Protein AF-A0A1B7MPG1-F1 (afdb_monomer)

Radius of gyration: 14.19 Å; Cα contacts (8 Å, |Δi|>4): 35; chains: 1; bounding box: 33×26×36 Å

Solvent-accessible surface area (backbone atoms only — not comparable to full-atom values): 4734 Å² total; per-residue (Å²): 107,69,37,77,61,55,77,40,65,84,58,73,93,49,55,70,72,56,44,53,54,35,53,75,69,68,53,72,76,63,64,88,82,44,74,76,47,50,68,71,58,50,52,55,54,46,38,69,60,37,87,52,69,90,62,30,69,53,72,68,56,51,51,51,53,51,51,56,49,50,51,51,65,56,68,78,98

Mean predicted aligned error: 2.98 Å

pLDDT: mean 95.79, std 6.64, range [55.25, 98.44]

Sequence (77 aa):
MLQVLSSKIPYYYLSEAALIQRVGNGVKPLRARYPSVSDKYWRFIRMCWADAVESRPLVEEVVQWIVDEFARLVVDR

Nearest PDB structures (foldseek):
  5wdy-assembly1_A  TM=7.133E-01  e=8.064E-02  Homo sapiens
  3cpc-assembly1_A  TM=7.493E-01  e=6.981E-01  Homo sapiens
  3wze-assembly1_A  TM=7.309E-01  e=6.100E-01  Homo sapiens
  1y6b-assembly1_A  TM=7.341E-01  e=6.981E-01  Homo sapiens
  2y4p-assembly1_C  TM=7.232E-01  e=6.100E-01  Homo sapiens

Structure (mmCIF, N/CA/C/O backbone):
data_AF-A0A1B7MPG1-F1
#
_entry.id   AF-A0A1B7MPG1-F1
#
loop_
_atom_site.group_PDB
_atom_site.id
_atom_site.type_symbol
_atom_site.label_atom_id
_atom_site.label_alt_id
_atom_site.label_comp_id
_atom_site.label_asym_id
_atom_site.label_entity_id
_atom_site.label_seq_id
_atom_site.pdbx_PDB_ins_code
_atom_site.Cartn_x
_atom_site.Cartn_y
_atom_site.Cartn_z
_atom_site.occupancy
_atom_site.B_iso_or_equiv
_atom_site.auth_seq_id
_atom_site.auth_comp_id
_atom_site.auth_asym_id
_atom_site.auth_atom_id
_atom_site.pdbx_PDB_model_num
ATOM 1 N N . MET A 1 1 ? -0.095 2.175 4.282 1.00 94.38 1 MET A N 1
ATOM 2 C CA . MET A 1 1 ? -0.965 1.021 4.610 1.00 94.38 1 MET A CA 1
ATOM 3 C C . MET A 1 1 ? -0.388 -0.332 4.181 1.00 94.38 1 MET A C 1
ATOM 5 O O . MET A 1 1 ? -0.241 -1.180 5.048 1.00 94.38 1 MET A O 1
ATOM 9 N N . LEU A 1 2 ? -0.007 -0.547 2.908 1.00 98.00 2 LEU A N 1
ATOM 10 C CA . LEU A 1 2 ? 0.519 -1.847 2.438 1.00 98.00 2 LEU A CA 1
ATOM 11 C C . LEU A 1 2 ? 1.636 -2.430 3.326 1.00 98.00 2 LEU A C 1
ATOM 13 O O . LEU A 1 2 ? 1.553 -3.587 3.727 1.00 98.00 2 LEU A O 1
ATOM 17 N N . GLN A 1 3 ? 2.658 -1.635 3.655 1.00 98.25 3 GLN A N 1
ATOM 18 C CA . GLN A 1 3 ? 3.774 -2.096 4.488 1.00 98.25 3 GLN A CA 1
ATOM 19 C C . GLN A 1 3 ? 3.331 -2.505 5.891 1.00 98.25 3 GLN A C 1
ATOM 21 O O . GLN A 1 3 ? 3.733 -3.558 6.365 1.00 98.25 3 GLN A O 1
ATOM 26 N N . VAL A 1 4 ? 2.468 -1.708 6.523 1.00 97.12 4 VAL A N 1
ATOM 27 C CA . VAL A 1 4 ? 1.961 -1.968 7.878 1.00 97.12 4 VAL A CA 1
ATOM 28 C C . VAL A 1 4 ? 1.168 -3.276 7.923 1.00 97.12 4 VAL A C 1
ATOM 30 O O . VAL A 1 4 ? 1.392 -4.094 8.801 1.00 97.12 4 VAL A O 1
ATOM 33 N N . LEU A 1 5 ? 0.284 -3.507 6.947 1.00 97.06 5 LEU A N 1
ATOM 34 C CA . LEU A 1 5 ? -0.569 -4.701 6.915 1.00 97.06 5 LEU A CA 1
ATOM 35 C C . LEU A 1 5 ? 0.162 -5.978 6.478 1.00 97.06 5 LEU A C 1
ATOM 37 O O . LEU A 1 5 ? -0.310 -7.079 6.744 1.00 97.06 5 LEU A O 1
ATOM 41 N N . SER A 1 6 ? 1.275 -5.852 5.753 1.00 97.94 6 SER A N 1
ATOM 42 C CA . SER A 1 6 ? 2.011 -7.006 5.220 1.00 97.94 6 SER A CA 1
ATOM 43 C C . SE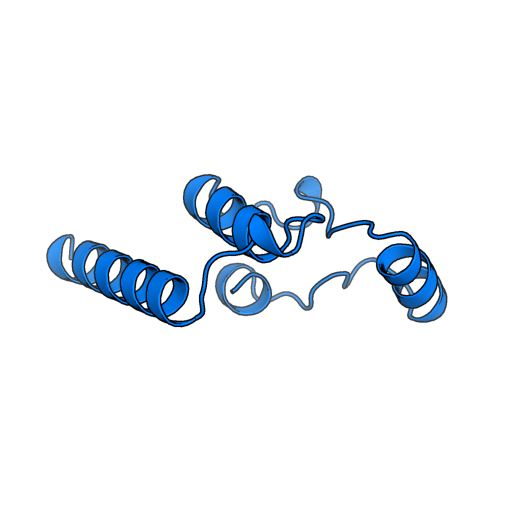R A 1 6 ? 3.341 -7.283 5.912 1.00 97.94 6 SER A C 1
ATOM 45 O O . SER A 1 6 ? 3.934 -8.328 5.652 1.00 97.94 6 SER A O 1
ATOM 47 N N . SER A 1 7 ? 3.8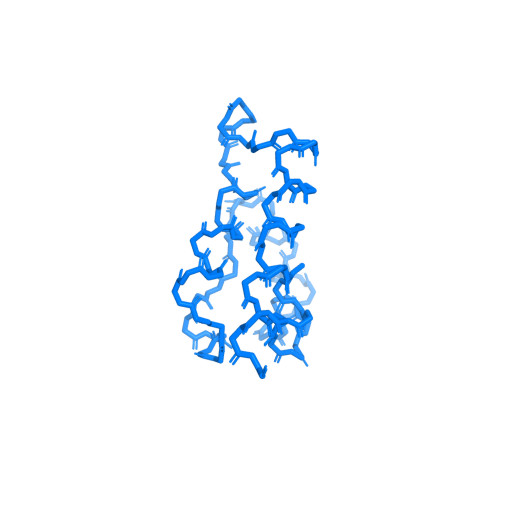32 -6.349 6.728 1.00 97.94 7 SER A N 1
ATOM 48 C CA . SER A 1 7 ? 5.193 -6.331 7.280 1.00 97.94 7 SER A CA 1
ATOM 49 C C . SER A 1 7 ? 6.294 -6.440 6.217 1.00 97.94 7 SER A C 1
ATOM 51 O O . SER A 1 7 ? 7.403 -6.887 6.499 1.00 97.94 7 SER A O 1
ATOM 53 N N . LYS A 1 8 ? 6.002 -6.037 4.974 1.00 97.81 8 LYS A N 1
ATOM 54 C CA . LYS A 1 8 ? 6.938 -6.070 3.844 1.00 97.81 8 LYS A CA 1
ATOM 55 C C . LYS A 1 8 ? 7.040 -4.706 3.187 1.00 97.81 8 LYS A C 1
ATOM 57 O O . LYS A 1 8 ? 6.034 -4.036 2.962 1.00 97.81 8 LYS A O 1
ATOM 62 N N . ILE A 1 9 ? 8.252 -4.336 2.791 1.00 97.38 9 ILE A N 1
ATOM 63 C CA . ILE A 1 9 ? 8.477 -3.133 1.989 1.00 97.38 9 ILE A CA 1
ATOM 64 C C . ILE A 1 9 ? 7.724 -3.283 0.644 1.00 97.38 9 ILE A C 1
ATOM 66 O O . ILE A 1 9 ? 7.745 -4.361 0.028 1.00 97.38 9 ILE A O 1
ATOM 70 N N . PRO A 1 10 ? 6.994 -2.254 0.172 1.00 97.44 10 PRO A N 1
ATOM 71 C CA . PRO A 1 10 ? 6.400 -2.268 -1.158 1.00 97.44 10 PRO A CA 1
ATOM 72 C C . PRO A 1 10 ? 7.464 -2.565 -2.219 1.00 97.44 10 PRO A C 1
ATOM 74 O O . PRO A 1 10 ? 8.555 -2.016 -2.173 1.00 97.44 10 PRO A O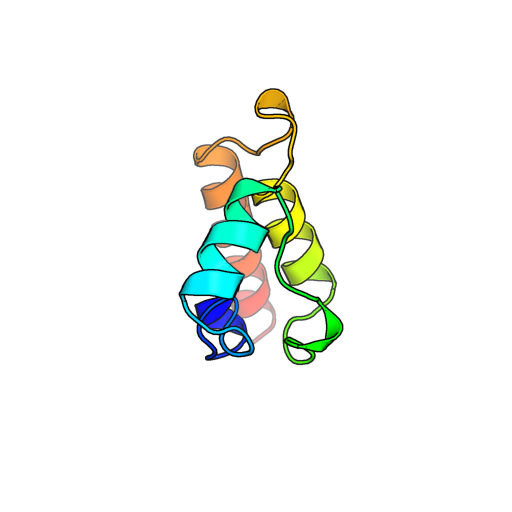 1
ATOM 77 N N . TYR A 1 11 ? 7.147 -3.451 -3.161 1.00 97.88 11 TYR A N 1
ATOM 78 C CA . TYR A 1 11 ? 8.056 -3.931 -4.202 1.00 97.88 11 TYR A CA 1
ATOM 79 C C . TYR A 1 11 ? 9.319 -4.675 -3.727 1.00 97.88 11 TYR A C 1
ATOM 81 O O . TYR A 1 11 ? 10.251 -4.800 -4.511 1.00 97.88 11 TYR A O 1
ATOM 89 N N . TYR A 1 12 ? 9.346 -5.257 -2.517 1.00 97.69 12 TYR A N 1
ATOM 90 C CA . TYR A 1 12 ? 10.508 -6.009 -1.986 1.00 97.69 12 TYR A CA 1
ATOM 91 C C . TYR A 1 12 ? 11.091 -7.104 -2.911 1.00 97.69 12 TYR A C 1
ATOM 93 O O . TYR A 1 12 ? 12.186 -7.600 -2.677 1.00 97.69 12 TYR A O 1
ATOM 101 N N . TYR A 1 13 ? 10.331 -7.540 -3.919 1.00 97.62 13 TYR A N 1
ATOM 102 C CA . TYR A 1 13 ? 10.702 -8.565 -4.896 1.00 97.62 13 TYR A CA 1
ATOM 103 C C . TYR A 1 13 ? 11.361 -7.994 -6.167 1.00 97.62 13 TYR A C 1
ATOM 105 O O . TYR A 1 13 ? 11.535 -8.731 -7.138 1.00 97.62 13 TYR A O 1
ATOM 113 N N . LEU A 1 14 ? 11.658 -6.694 -6.205 1.00 97.88 14 LEU A N 1
ATOM 114 C CA . LEU A 1 14 ? 12.335 -6.016 -7.310 1.00 97.88 14 LEU A CA 1
ATOM 115 C C . LEU A 1 14 ? 13.693 -5.479 -6.852 1.00 97.88 14 LEU A C 1
ATOM 117 O O . LEU A 1 14 ? 13.854 -5.080 -5.702 1.00 97.88 14 LEU A O 1
ATOM 121 N N . SER A 1 15 ? 14.650 -5.418 -7.779 1.00 98.25 15 SER A N 1
ATOM 122 C CA . SER A 1 15 ? 15.833 -4.572 -7.613 1.00 98.25 15 SER A CA 1
ATOM 123 C C . SER A 1 15 ? 15.449 -3.093 -7.719 1.00 98.25 15 SER A C 1
ATOM 125 O O . SER A 1 15 ? 14.401 -2.755 -8.272 1.00 98.25 15 SER A O 1
ATOM 127 N N . GLU A 1 16 ? 16.316 -2.200 -7.246 1.00 97.44 16 GLU A N 1
ATOM 128 C CA . GLU A 1 16 ? 16.090 -0.751 -7.311 1.00 97.44 16 GLU A CA 1
ATOM 129 C C . GLU A 1 16 ? 15.884 -0.252 -8.753 1.00 97.44 16 GLU A C 1
ATOM 131 O O . GLU A 1 16 ? 14.916 0.452 -9.036 1.00 97.44 16 GLU A O 1
ATOM 136 N N . ALA A 1 17 ? 16.714 -0.707 -9.698 1.00 98.06 17 ALA A N 1
ATOM 137 C CA . ALA A 1 17 ? 16.562 -0.361 -11.112 1.00 98.06 17 ALA A CA 1
ATOM 138 C C . ALA A 1 17 ? 15.199 -0.806 -11.682 1.00 98.06 17 ALA A C 1
ATOM 140 O O . ALA A 1 17 ? 14.526 -0.043 -12.378 1.00 98.06 17 ALA A O 1
ATOM 141 N N . ALA A 1 18 ? 14.748 -2.022 -11.348 1.00 97.88 18 ALA A N 1
ATOM 142 C CA . ALA A 1 18 ? 13.443 -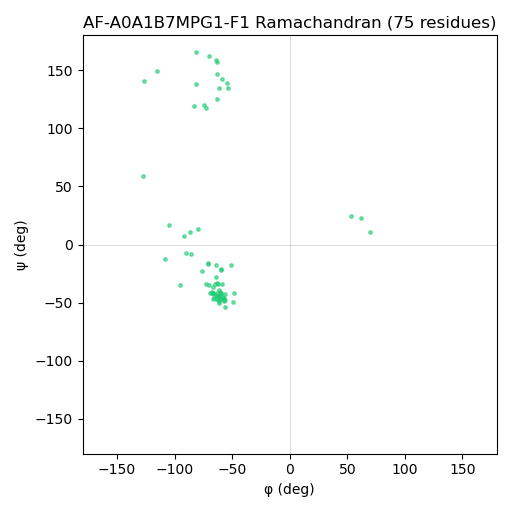2.522 -11.777 1.00 97.88 18 ALA A CA 1
ATOM 143 C C . ALA A 1 18 ? 12.281 -1.788 -11.084 1.00 97.88 18 ALA A C 1
ATOM 145 O O . ALA A 1 18 ? 11.238 -1.574 -11.704 1.00 97.88 18 ALA A O 1
ATOM 146 N N . LEU A 1 19 ? 12.448 -1.389 -9.819 1.00 97.69 19 LEU A N 1
ATOM 147 C CA . LEU A 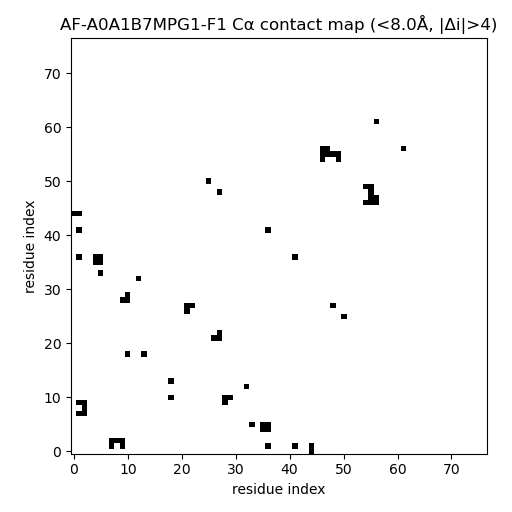1 19 ? 11.481 -0.583 -9.075 1.00 97.69 19 LEU A CA 1
ATOM 148 C C . LEU A 1 19 ? 11.261 0.774 -9.750 1.00 97.69 19 LEU A C 1
ATOM 150 O O . LEU A 1 19 ? 10.113 1.126 -10.023 1.00 97.69 19 LEU A O 1
ATOM 154 N N . ILE A 1 20 ? 12.342 1.494 -10.064 1.00 97.81 20 ILE A N 1
ATOM 155 C CA . ILE A 1 20 ? 12.281 2.804 -10.728 1.00 97.81 20 ILE A CA 1
ATOM 156 C C . ILE A 1 20 ? 11.530 2.684 -12.057 1.00 97.81 20 ILE A C 1
ATOM 158 O O . ILE A 1 20 ? 10.580 3.429 -12.297 1.00 97.81 20 ILE A O 1
ATOM 162 N N . GLN A 1 21 ? 11.884 1.695 -12.884 1.00 98.00 21 GLN A N 1
ATOM 163 C CA . GLN A 1 21 ? 11.211 1.458 -14.162 1.00 98.00 21 GLN A CA 1
ATOM 164 C C . GLN A 1 21 ? 9.713 1.152 -13.980 1.00 98.00 21 GLN A C 1
ATOM 166 O O . GLN A 1 21 ? 8.869 1.692 -14.694 1.00 98.00 21 GLN A O 1
ATOM 171 N N . ARG A 1 22 ? 9.356 0.283 -13.024 1.00 96.56 22 ARG A N 1
ATOM 172 C CA . ARG A 1 22 ? 7.960 -0.115 -12.770 1.00 96.56 22 ARG A CA 1
ATOM 173 C C . ARG A 1 22 ? 7.114 1.059 -12.297 1.00 96.56 22 ARG A C 1
ATOM 175 O O . ARG A 1 22 ? 6.027 1.259 -12.830 1.00 96.56 22 ARG A O 1
ATOM 182 N N . VAL A 1 23 ? 7.617 1.827 -11.334 1.00 95.38 23 VAL A N 1
ATOM 183 C CA . VAL A 1 23 ? 6.911 2.993 -10.792 1.00 95.38 23 VAL A CA 1
ATOM 184 C C . VAL A 1 23 ? 6.789 4.087 -11.850 1.00 95.38 23 VAL A C 1
ATOM 186 O O . VAL A 1 23 ? 5.701 4.634 -12.005 1.00 95.38 23 VAL A O 1
ATOM 189 N N . GLY A 1 24 ? 7.848 4.343 -12.628 1.00 95.44 24 GLY A N 1
ATOM 190 C CA . GLY A 1 24 ? 7.815 5.289 -13.749 1.00 95.44 24 GLY A CA 1
ATOM 191 C C . GLY A 1 24 ? 6.767 4.934 -14.808 1.00 95.44 24 GLY A C 1
ATOM 192 O O . GLY A 1 24 ? 6.109 5.818 -15.343 1.00 95.44 24 GLY A O 1
ATOM 193 N N . ASN A 1 25 ? 6.529 3.639 -15.032 1.00 96.25 25 ASN A N 1
ATOM 194 C CA . ASN A 1 25 ? 5.487 3.137 -15.934 1.00 96.25 25 ASN A CA 1
ATOM 195 C C . ASN A 1 25 ? 4.103 2.995 -15.268 1.00 96.25 25 ASN A C 1
ATOM 197 O O . ASN A 1 25 ? 3.219 2.338 -15.815 1.00 96.25 25 ASN A O 1
ATOM 201 N N . GLY A 1 26 ? 3.909 3.529 -14.058 1.00 94.69 26 GLY A N 1
ATOM 202 C CA . GLY A 1 26 ? 2.637 3.453 -13.337 1.00 94.69 26 GLY A CA 1
ATOM 203 C C . GLY A 1 26 ? 2.262 2.052 -12.834 1.00 94.69 26 GLY A C 1
ATOM 204 O O . GLY A 1 26 ? 1.142 1.851 -12.358 1.00 94.69 26 GLY A O 1
ATOM 205 N N . VAL A 1 27 ? 3.171 1.074 -12.880 1.00 96.81 27 VAL A N 1
ATOM 206 C CA . VAL A 1 27 ? 2.894 -0.303 -12.450 1.00 96.81 27 VAL A CA 1
ATOM 207 C C . VAL A 1 27 ? 2.843 -0.379 -10.927 1.00 96.81 27 VAL A C 1
ATOM 209 O O . VAL A 1 27 ? 3.827 -0.105 -10.245 1.00 96.81 27 VAL A O 1
ATOM 212 N N . LYS A 1 28 ? 1.696 -0.806 -10.392 1.00 97.19 28 LYS A N 1
ATOM 213 C CA . LYS A 1 28 ? 1.446 -0.957 -8.950 1.00 97.19 28 LYS A CA 1
ATOM 214 C C . LYS A 1 28 ? 2.023 -2.281 -8.399 1.00 97.19 28 LYS A C 1
ATOM 216 O O . LYS A 1 28 ? 2.346 -3.183 -9.180 1.00 97.19 28 LYS A O 1
ATOM 221 N N . PRO A 1 29 ? 2.147 -2.457 -7.067 1.00 97.56 29 PRO A N 1
ATOM 222 C CA . PRO A 1 29 ? 2.626 -3.708 -6.481 1.00 97.56 29 PRO A CA 1
ATOM 223 C C . PRO A 1 29 ? 1.752 -4.911 -6.867 1.00 97.56 29 PRO A C 1
ATOM 225 O O . PRO A 1 29 ? 0.525 -4.821 -6.920 1.00 97.56 29 PRO A O 1
ATOM 228 N N . LEU A 1 30 ? 2.375 -6.069 -7.091 1.00 97.31 30 LEU A N 1
ATOM 229 C CA . LEU A 1 30 ? 1.671 -7.297 -7.467 1.00 97.31 30 LEU A CA 1
ATOM 230 C C . LEU A 1 30 ? 0.908 -7.876 -6.267 1.00 97.31 30 LEU A C 1
ATOM 232 O O . LEU A 1 30 ? 1.536 -8.323 -5.308 1.00 97.31 30 LEU A O 1
ATOM 236 N N . ARG A 1 31 ? -0.430 -7.961 -6.345 1.00 97.06 31 ARG A N 1
ATOM 237 C CA . ARG A 1 31 ? -1.299 -8.544 -5.293 1.00 97.06 31 ARG A CA 1
ATOM 238 C C . ARG A 1 31 ? -0.815 -9.908 -4.803 1.00 97.06 31 ARG A C 1
ATOM 240 O O . ARG A 1 31 ? -0.781 -10.145 -3.598 1.00 97.06 31 ARG A O 1
ATOM 247 N N . ALA A 1 32 ? -0.378 -10.771 -5.721 1.00 97.81 32 ALA A N 1
ATOM 248 C CA . ALA A 1 32 ? 0.120 -12.112 -5.413 1.00 97.81 32 ALA A CA 1
ATOM 249 C C . ALA A 1 32 ? 1.338 -12.125 -4.463 1.00 97.81 32 ALA A C 1
ATOM 251 O O . ALA A 1 32 ? 1.606 -13.131 -3.816 1.00 97.81 32 ALA A O 1
ATOM 252 N N . ARG A 1 33 ? 2.079 -11.013 -4.344 1.00 98.06 33 ARG A N 1
ATOM 253 C CA . ARG A 1 33 ? 3.233 -10.880 -3.435 1.00 98.06 33 ARG A CA 1
ATOM 254 C C . ARG A 1 33 ? 2.841 -10.458 -2.011 1.00 98.06 33 ARG A C 1
ATOM 256 O O . ARG A 1 33 ? 3.678 -10.520 -1.107 1.00 98.06 33 ARG A O 1
ATOM 263 N N . TYR A 1 34 ? 1.574 -10.098 -1.799 1.00 97.94 34 TYR A N 1
ATOM 264 C CA . TYR A 1 34 ? 1.018 -9.636 -0.523 1.00 97.94 34 TYR A CA 1
ATOM 265 C C . TYR A 1 34 ? -0.238 -10.435 -0.129 1.00 97.94 34 TYR A C 1
ATOM 267 O O . TYR A 1 34 ? -1.309 -9.846 0.016 1.00 97.94 34 TYR A O 1
ATOM 275 N N . PRO A 1 35 ? -0.153 -11.772 0.030 1.00 96.94 35 PRO A N 1
ATOM 276 C CA . PRO A 1 35 ? -1.319 -12.610 0.320 1.00 96.94 35 PRO A CA 1
ATOM 277 C C . PRO A 1 35 ? -1.979 -12.294 1.671 1.00 96.94 35 PRO A C 1
ATOM 279 O O . PRO A 1 35 ? -3.189 -12.447 1.783 1.00 96.94 35 PRO A O 1
ATOM 282 N N . SER A 1 36 ? -1.219 -11.794 2.654 1.00 96.94 36 SER A N 1
ATOM 283 C CA . SER A 1 36 ? -1.712 -11.449 3.997 1.00 96.94 36 SER A CA 1
ATOM 284 C C . SER A 1 36 ? -2.620 -10.217 4.047 1.00 96.94 36 SER A C 1
ATOM 286 O O . SER A 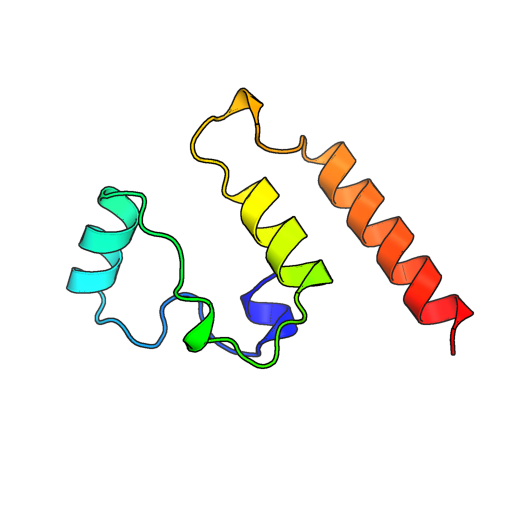1 36 ? -3.323 -10.011 5.032 1.00 96.94 36 SER A O 1
ATOM 288 N N . VAL A 1 37 ? -2.620 -9.386 3.003 1.00 98.12 37 VAL A N 1
ATOM 289 C CA . VAL A 1 37 ? -3.492 -8.212 2.934 1.00 98.12 37 VAL A CA 1
ATOM 290 C C . VAL A 1 37 ? -4.859 -8.657 2.430 1.00 98.12 37 VAL A C 1
ATOM 292 O O . VAL A 1 37 ? -4.965 -9.172 1.317 1.00 98.12 37 VAL A O 1
ATOM 295 N N . SER A 1 38 ? -5.900 -8.454 3.241 1.00 97.38 38 SER A N 1
ATOM 296 C CA . SER A 1 38 ? -7.274 -8.802 2.863 1.00 97.38 38 SER A CA 1
ATOM 297 C C . SER A 1 38 ? -7.759 -7.986 1.661 1.00 97.38 38 SER A C 1
ATOM 299 O O . SER A 1 38 ? -7.282 -6.876 1.401 1.00 97.38 38 SER A O 1
ATOM 301 N N . ASP A 1 39 ? -8.756 -8.503 0.944 1.00 98.00 39 ASP A N 1
ATOM 302 C CA . ASP A 1 39 ? -9.294 -7.833 -0.246 1.00 98.00 39 ASP A CA 1
ATOM 303 C C . ASP A 1 39 ? -9.928 -6.477 0.074 1.00 98.00 39 ASP A C 1
ATOM 305 O O . ASP A 1 39 ? -9.803 -5.534 -0.711 1.00 98.00 39 ASP A O 1
ATOM 309 N N . LYS A 1 40 ? -10.532 -6.344 1.262 1.00 96.44 40 LYS A N 1
ATOM 310 C CA . LYS A 1 40 ? -11.057 -5.075 1.781 1.00 96.44 40 LYS A CA 1
ATOM 311 C C . LYS A 1 40 ? -9.964 -4.006 1.824 1.00 96.44 40 LYS A C 1
ATOM 313 O O . LYS A 1 40 ? -10.128 -2.939 1.231 1.00 96.44 40 LYS A O 1
ATOM 318 N N . TYR A 1 41 ? -8.843 -4.310 2.479 1.00 97.88 41 TYR A N 1
ATOM 319 C CA . TYR A 1 41 ? -7.717 -3.385 2.592 1.00 97.88 41 TYR A CA 1
ATOM 320 C C . TYR A 1 41 ? -7.048 -3.146 1.243 1.00 97.88 41 TYR A C 1
ATOM 322 O O . TYR A 1 41 ? -6.729 -2.009 0.910 1.00 97.88 41 TYR A O 1
ATOM 330 N N . TRP A 1 42 ? -6.877 -4.192 0.433 1.00 98.12 42 TRP A N 1
ATOM 331 C CA . TRP A 1 42 ? -6.285 -4.063 -0.895 1.00 98.12 42 TRP A CA 1
ATOM 332 C C . TRP A 1 42 ? -7.101 -3.139 -1.804 1.00 98.12 42 TRP A C 1
ATOM 334 O O . TRP A 1 42 ? -6.532 -2.318 -2.523 1.00 98.12 42 TRP A O 1
ATOM 344 N N . ARG A 1 43 ? -8.437 -3.229 -1.755 1.00 97.50 43 ARG A N 1
ATOM 345 C CA . ARG A 1 43 ? -9.329 -2.333 -2.499 1.00 97.50 43 ARG A CA 1
ATOM 346 C C . ARG A 1 43 ? -9.112 -0.874 -2.106 1.00 97.50 43 ARG A C 1
ATOM 348 O O . ARG A 1 43 ? -8.941 -0.053 -3.000 1.00 97.50 43 ARG A O 1
ATOM 355 N N . PHE A 1 44 ? -9.048 -0.574 -0.810 1.00 97.88 44 PHE A N 1
ATOM 356 C CA . PHE A 1 44 ? -8.797 0.789 -0.338 1.00 97.88 44 PHE A CA 1
ATOM 357 C C . PHE A 1 44 ? -7.409 1.300 -0.755 1.00 97.88 44 PHE A C 1
ATOM 359 O O . PHE A 1 44 ? -7.286 2.399 -1.286 1.00 97.88 44 PHE A O 1
ATOM 366 N N . ILE A 1 45 ? -6.370 0.465 -0.635 1.00 98.12 45 ILE A N 1
ATOM 367 C CA . ILE A 1 45 ? -5.020 0.799 -1.118 1.00 98.12 45 ILE A CA 1
ATOM 368 C C . ILE A 1 45 ? -5.037 1.149 -2.615 1.00 98.12 45 ILE A C 1
ATOM 370 O O . ILE A 1 45 ? -4.398 2.116 -3.021 1.00 98.12 45 ILE A O 1
ATOM 374 N N . ARG A 1 46 ? -5.771 0.388 -3.442 1.00 97.06 46 ARG A N 1
ATOM 375 C CA . ARG A 1 46 ? -5.879 0.673 -4.882 1.00 97.06 46 ARG A CA 1
ATOM 376 C C . ARG A 1 46 ? -6.574 1.999 -5.177 1.00 97.06 46 ARG A C 1
ATOM 378 O O . ARG A 1 46 ? -6.170 2.648 -6.132 1.00 97.06 46 ARG A O 1
ATOM 385 N N . MET A 1 47 ? -7.556 2.414 -4.375 1.00 97.12 47 MET A N 1
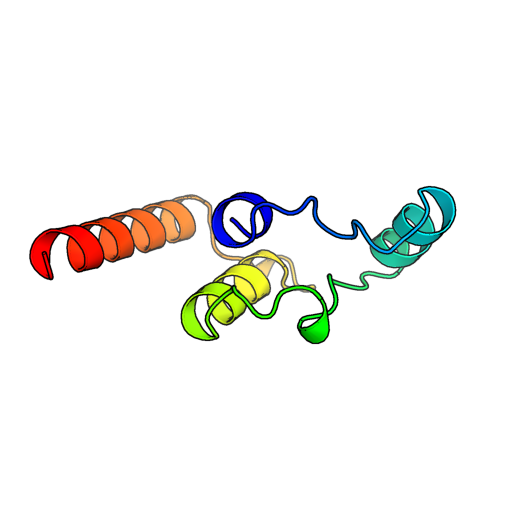ATOM 386 C CA . MET A 1 47 ? -8.189 3.732 -4.525 1.00 97.12 47 MET A CA 1
ATOM 387 C C . MET A 1 47 ? -7.178 4.862 -4.295 1.00 97.12 47 MET A C 1
ATOM 389 O O . MET A 1 47 ? -7.070 5.765 -5.117 1.00 97.12 47 MET A O 1
ATOM 393 N N . CYS A 1 48 ? -6.342 4.762 -3.253 1.00 97.75 48 CYS A N 1
ATOM 394 C CA . CYS A 1 48 ? -5.236 5.704 -3.027 1.00 97.75 48 CYS A CA 1
ATOM 395 C C . CYS A 1 48 ? -4.214 5.740 -4.180 1.00 97.75 48 CYS A C 1
ATOM 397 O O . CYS A 1 48 ? -3.461 6.701 -4.315 1.00 97.75 48 CYS A O 1
ATOM 399 N N . TRP A 1 49 ? -4.151 4.680 -4.986 1.00 96.50 49 TRP A N 1
ATOM 400 C CA . TRP A 1 49 ? -3.232 4.530 -6.113 1.00 96.50 49 TRP A CA 1
ATOM 401 C C . TRP A 1 49 ? -3.900 4.708 -7.478 1.00 96.50 49 TRP A C 1
ATOM 403 O O . TRP A 1 49 ? -3.316 4.283 -8.476 1.00 96.50 49 TRP A O 1
ATOM 413 N N . ALA A 1 50 ? -5.098 5.292 -7.544 1.00 96.50 50 ALA A N 1
ATOM 414 C CA . ALA A 1 50 ? -5.760 5.540 -8.819 1.00 96.50 50 ALA A CA 1
ATOM 415 C C . ALA A 1 50 ? -4.851 6.347 -9.766 1.00 96.50 50 ALA A C 1
ATOM 417 O O . ALA A 1 50 ? -4.141 7.264 -9.341 1.00 96.50 50 ALA A O 1
ATOM 418 N N . ASP A 1 51 ? -4.840 5.979 -11.049 1.00 93.94 51 ASP A N 1
ATOM 419 C CA . ASP A 1 51 ? -4.004 6.657 -12.045 1.00 93.94 51 ASP A CA 1
ATOM 420 C C . ASP A 1 51 ? -4.488 8.095 -12.260 1.00 93.94 51 ASP A C 1
ATOM 422 O O . ASP A 1 51 ? -3.696 9.032 -12.154 1.00 93.94 51 ASP A O 1
ATOM 426 N N . ALA A 1 52 ? -5.802 8.254 -12.432 1.00 95.25 52 ALA A N 1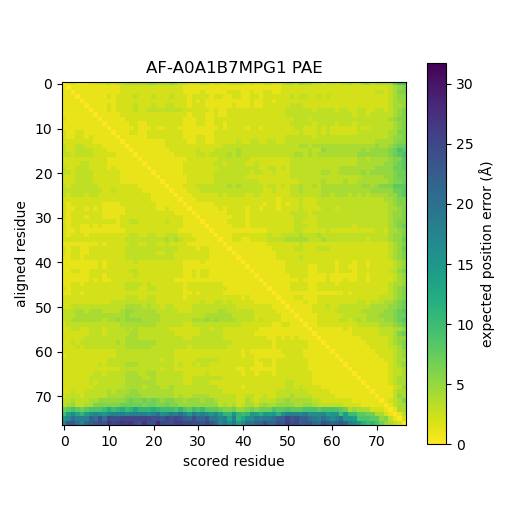
ATOM 427 C CA . ALA A 1 52 ? -6.511 9.526 -12.400 1.00 95.25 52 ALA A CA 1
ATOM 428 C C . ALA A 1 52 ? -6.403 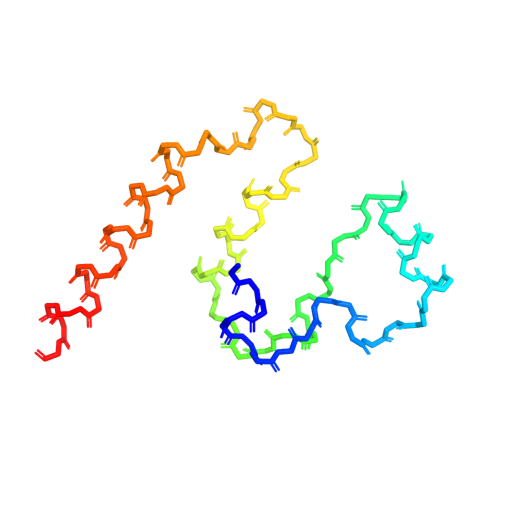10.180 -11.013 1.00 95.25 52 ALA A C 1
ATOM 430 O O . ALA A 1 52 ? -6.739 9.564 -9.997 1.00 95.25 52 ALA A O 1
ATOM 431 N N . VAL A 1 53 ? -5.933 11.429 -10.965 1.00 94.56 53 VAL A N 1
ATOM 432 C CA . VAL A 1 53 ? -5.711 12.170 -9.711 1.00 94.56 53 VAL A CA 1
ATOM 433 C C . VAL A 1 53 ? -7.039 12.467 -9.026 1.00 94.56 53 VAL A C 1
ATOM 435 O O . VAL A 1 53 ? -7.167 12.268 -7.825 1.00 94.56 53 VAL A O 1
ATOM 438 N N . GLU A 1 54 ? -8.040 12.850 -9.807 1.00 96.50 54 GLU A N 1
ATOM 439 C CA . GLU A 1 54 ? -9.418 13.108 -9.398 1.00 96.50 54 GLU A CA 1
ATOM 440 C C . GLU A 1 54 ? -10.143 11.866 -8.864 1.00 96.50 54 GLU A C 1
ATOM 442 O O . GLU A 1 54 ? -11.160 11.984 -8.191 1.00 96.50 54 GLU A O 1
ATOM 447 N N . SER A 1 55 ? -9.625 10.668 -9.154 1.00 96.50 55 SER A N 1
ATOM 448 C CA . SER A 1 55 ? -10.147 9.409 -8.610 1.00 96.50 55 SER A CA 1
ATOM 449 C C . SER A 1 55 ? -9.490 9.009 -7.287 1.00 96.50 55 SER A C 1
ATOM 451 O O . SER A 1 55 ? -9.893 8.010 -6.685 1.00 96.50 55 SER A O 1
ATOM 453 N N . ARG A 1 56 ? -8.449 9.727 -6.843 1.00 97.81 56 ARG A N 1
ATOM 454 C CA . ARG A 1 56 ? -7.810 9.472 -5.550 1.00 97.81 56 ARG A CA 1
ATOM 455 C C . ARG A 1 56 ? -8.629 10.145 -4.451 1.00 97.81 56 ARG A C 1
ATOM 457 O O . ARG A 1 56 ? -9.030 11.292 -4.632 1.00 97.81 56 ARG A O 1
ATOM 464 N N . PRO A 1 57 ? -8.834 9.472 -3.309 1.00 98.06 57 PRO A N 1
ATOM 465 C CA . PRO A 1 57 ? -9.499 10.094 -2.178 1.00 98.06 57 PRO A CA 1
ATOM 466 C C . PRO A 1 57 ? -8.681 11.278 -1.662 1.00 98.06 57 PRO A C 1
ATOM 468 O O . PRO A 1 57 ? -7.442 11.245 -1.659 1.00 98.06 57 PRO A O 1
ATOM 471 N N . LEU A 1 58 ? -9.385 12.291 -1.175 1.00 98.19 58 LEU A N 1
ATOM 472 C CA . LEU A 1 58 ? -8.803 13.363 -0.387 1.00 98.19 58 LEU A CA 1
ATOM 473 C C . LEU A 1 58 ? -8.245 12.806 0.926 1.00 98.19 58 LEU A C 1
ATOM 475 O O . LEU A 1 58 ? -8.624 11.727 1.397 1.00 98.19 58 LEU A O 1
ATOM 479 N N . VAL A 1 59 ? -7.325 13.545 1.543 1.00 97.38 59 VAL A N 1
ATOM 480 C CA . VAL A 1 59 ? -6.698 13.092 2.790 1.00 97.38 59 VAL A CA 1
ATOM 481 C C . VAL A 1 59 ? -7.730 12.947 3.910 1.00 97.38 59 VAL A C 1
ATOM 483 O O . VAL A 1 59 ? -7.643 12.009 4.699 1.00 97.38 59 VAL A O 1
ATOM 486 N N . GLU A 1 60 ? -8.750 13.801 3.933 1.00 98.44 60 GLU A N 1
ATOM 487 C CA . GLU A 1 60 ? -9.852 13.768 4.893 1.00 98.44 60 GLU A CA 1
ATOM 488 C C . GLU A 1 60 ? -10.669 12.477 4.755 1.00 98.44 60 GLU A C 1
ATOM 490 O O . GLU A 1 60 ? -10.980 11.829 5.754 1.00 98.44 60 GLU A O 1
ATOM 495 N N . GLU A 1 61 ? -10.944 12.042 3.522 1.00 98.25 61 GLU A N 1
ATOM 496 C CA . GLU A 1 61 ? -11.636 10.778 3.245 1.00 98.25 61 GLU A CA 1
ATOM 497 C C . GLU A 1 61 ? -10.786 9.573 3.666 1.00 98.25 61 GLU A C 1
ATOM 499 O O . GLU A 1 61 ? -11.308 8.582 4.183 1.00 98.25 61 GLU A O 1
ATOM 504 N N . VAL A 1 62 ? -9.461 9.659 3.489 1.00 98.12 62 VAL A N 1
ATOM 505 C CA . VAL A 1 62 ? -8.539 8.612 3.941 1.00 98.12 62 VAL A CA 1
ATOM 506 C C . VAL A 1 62 ? -8.533 8.500 5.463 1.00 98.12 62 VAL A C 1
ATOM 508 O O . VAL A 1 62 ? -8.602 7.390 5.994 1.00 98.12 62 VAL A O 1
ATOM 511 N N . VAL A 1 63 ? -8.464 9.633 6.164 1.00 98.19 63 VAL A N 1
ATOM 512 C CA . VAL A 1 63 ? -8.507 9.678 7.630 1.00 98.19 63 VAL A CA 1
ATOM 513 C C . VAL A 1 63 ? -9.833 9.124 8.138 1.00 98.19 63 VAL A C 1
ATOM 515 O O . VAL A 1 63 ? -9.814 8.239 8.995 1.00 98.19 63 VAL A O 1
ATOM 518 N N . GLN A 1 64 ? -10.961 9.569 7.577 1.00 98.44 64 GLN A N 1
ATOM 519 C CA . GLN A 1 64 ? -12.285 9.086 7.971 1.00 98.44 64 GLN A CA 1
ATOM 520 C C . GLN A 1 64 ? -12.393 7.567 7.812 1.00 98.44 64 GLN A C 1
ATOM 522 O O . GLN A 1 64 ? -12.800 6.871 8.740 1.00 98.44 64 GLN A O 1
ATOM 527 N N . TRP A 1 65 ? -11.942 7.030 6.675 1.00 97.62 65 TRP A N 1
ATOM 528 C CA . TRP A 1 65 ? -11.965 5.590 6.435 1.00 97.62 65 TRP A CA 1
ATOM 529 C C . TRP A 1 65 ? -11.145 4.806 7.472 1.00 97.62 65 TRP A C 1
ATOM 531 O O . TRP A 1 65 ? -11.585 3.754 7.940 1.00 97.62 65 TRP A O 1
ATOM 541 N N . ILE A 1 66 ? -9.961 5.310 7.845 1.00 96.75 66 ILE A N 1
ATOM 542 C CA . ILE A 1 66 ? -9.097 4.684 8.859 1.00 96.75 66 ILE A CA 1
ATOM 543 C C . ILE A 1 66 ? -9.753 4.735 10.244 1.00 96.75 66 ILE A C 1
ATOM 545 O O . ILE A 1 66 ? -9.703 3.738 10.964 1.00 96.75 66 ILE A O 1
ATOM 549 N N . VAL A 1 67 ? -10.374 5.860 10.612 1.00 97.62 67 VAL A N 1
ATOM 550 C CA . VAL A 1 67 ? -11.087 6.023 11.891 1.00 97.62 67 VAL A CA 1
ATOM 551 C C . VAL A 1 67 ? -12.259 5.049 11.987 1.00 97.62 67 VAL A C 1
ATOM 553 O O . VAL A 1 67 ? -12.367 4.324 12.976 1.00 97.62 67 VAL A O 1
ATOM 556 N N . ASP A 1 68 ? -13.082 4.963 10.942 1.00 97.06 68 ASP A N 1
ATOM 557 C CA . ASP A 1 68 ? -14.215 4.034 10.893 1.00 97.06 68 ASP A CA 1
ATOM 558 C C . ASP A 1 68 ? -13.752 2.579 10.993 1.00 97.06 68 ASP A C 1
ATOM 560 O O . ASP A 1 68 ? -14.386 1.743 11.638 1.00 97.06 68 ASP A O 1
ATOM 564 N N . GLU A 1 69 ? -12.636 2.252 10.340 1.00 95.81 69 GLU A N 1
ATOM 565 C CA . GLU A 1 69 ? -12.076 0.911 10.392 1.00 95.81 69 GLU A CA 1
ATOM 566 C C . GLU A 1 69 ? -11.516 0.559 11.762 1.00 95.81 69 GLU A C 1
ATOM 568 O O . GLU A 1 69 ? -11.749 -0.544 12.254 1.00 95.81 69 GLU A O 1
ATOM 573 N N . PHE A 1 70 ? -10.816 1.496 12.393 1.00 95.25 70 PHE A N 1
ATOM 574 C CA . PHE A 1 70 ? -10.331 1.324 13.750 1.00 95.25 70 PHE A CA 1
ATOM 575 C C . PHE A 1 70 ? -11.491 1.107 14.726 1.00 95.25 70 PHE A C 1
ATOM 577 O O . PHE A 1 70 ? -11.445 0.163 15.511 1.00 95.25 70 PHE A O 1
ATOM 584 N N . ALA A 1 71 ? -12.555 1.910 14.628 1.00 96.56 71 ALA A N 1
ATOM 585 C CA . ALA A 1 71 ? -13.746 1.754 15.456 1.00 96.56 71 ALA A CA 1
ATOM 586 C C . ALA A 1 71 ? -14.375 0.361 15.293 1.00 96.56 71 ALA A C 1
ATOM 588 O O . ALA A 1 71 ? -14.625 -0.307 16.293 1.00 96.56 71 ALA A O 1
ATOM 589 N N . ARG A 1 72 ? -14.543 -0.127 14.053 1.00 94.69 72 ARG A N 1
ATOM 590 C CA . ARG A 1 72 ? -15.035 -1.494 13.791 1.00 94.69 72 ARG A CA 1
ATOM 591 C C . ARG A 1 72 ? -14.173 -2.559 14.476 1.00 94.69 72 ARG A C 1
ATOM 593 O O . ARG A 1 72 ? -14.692 -3.416 15.175 1.00 94.69 72 ARG A O 1
ATOM 600 N N . LEU A 1 73 ? -12.851 -2.467 14.336 1.00 92.06 73 LEU A N 1
ATOM 601 C CA . LEU A 1 73 ? -11.908 -3.437 14.907 1.00 92.06 73 LEU A CA 1
ATOM 602 C C . LEU A 1 73 ? -11.774 -3.380 16.436 1.00 92.06 73 LEU A C 1
ATOM 604 O O . LEU A 1 73 ? -11.159 -4.282 17.008 1.00 92.06 73 LEU A O 1
ATOM 608 N N . VAL A 1 74 ? -12.231 -2.305 17.079 1.00 90.81 74 VAL A N 1
ATOM 609 C CA . VAL A 1 74 ? -12.238 -2.155 18.542 1.00 90.81 74 VAL A CA 1
ATOM 610 C C . VAL A 1 74 ? -13.584 -2.570 19.129 1.00 90.81 74 VAL A C 1
ATOM 612 O O . VAL A 1 74 ? -13.601 -3.138 20.211 1.00 90.81 74 VAL A O 1
ATOM 615 N N . VAL A 1 75 ? -14.690 -2.321 18.423 1.00 80.44 75 VAL A N 1
ATOM 616 C CA . VAL A 1 75 ? -16.034 -2.748 18.844 1.00 80.44 75 VAL A CA 1
ATOM 617 C C . VAL A 1 75 ? -16.228 -4.260 18.682 1.00 80.44 75 VAL A C 1
ATOM 619 O O . VAL A 1 75 ? -16.888 -4.869 19.514 1.00 80.44 75 VAL A O 1
ATOM 622 N N . ASP A 1 76 ? -15.624 -4.876 17.662 1.00 60.28 76 ASP A N 1
ATOM 623 C CA . ASP A 1 76 ? -15.677 -6.331 17.429 1.00 60.28 76 ASP A CA 1
ATOM 624 C C . ASP A 1 76 ? -14.697 -7.143 18.318 1.00 60.28 76 ASP A C 1
ATOM 626 O O . ASP A 1 76 ? -14.436 -8.316 18.034 1.00 60.28 76 ASP A O 1
ATOM 630 N N . ARG A 1 77 ? -14.108 -6.538 19.362 1.00 55.25 77 ARG A N 1
ATOM 631 C CA . ARG A 1 77 ? -13.194 -7.199 20.314 1.00 55.25 77 ARG A CA 1
ATOM 632 C C . ARG A 1 77 ? -13.786 -7.359 21.703 1.00 55.25 77 ARG A C 1
ATOM 634 O O . ARG A 1 77 ? -14.494 -6.439 22.158 1.00 55.25 77 ARG A O 1
#

Secondary structure (DSSP, 8-state):
-HHHHHSS-TTTTS-HHHHHHHHHTTPPPPGGG-TTS-HHHHHHHHHHT-SSGGGSPPHHHHHHHHHHHHHHHHHT-

InterPro domains:
  IPR011009 Protein kinase-like domain superfamily [SSF56112] (2-71)

Organism: NCBI:txid1314800

Foldseek 3Di:
DQCVQQVDDAPNVDDPVVVVVCVVVLHGGDVVVRVSQDPVRVVLVVQCSDPDPVSRDDVVVVVVVVVVVVVVVVVVD